Protein AF-A0A837AP97-F1 (afdb_monomer)

Structure (mmCIF, N/CA/C/O backbone):
data_AF-A0A837AP97-F1
#
_entry.id   AF-A0A837AP97-F1
#
loop_
_atom_site.group_PDB
_atom_site.id
_atom_site.type_symbol
_atom_site.label_atom_id
_atom_site.label_alt_id
_atom_site.label_comp_id
_atom_site.label_asym_id
_atom_site.label_entity_id
_atom_site.label_seq_id
_atom_site.pdbx_PDB_ins_code
_atom_site.Cartn_x
_atom_site.Cartn_y
_atom_site.Cartn_z
_atom_site.occupancy
_atom_site.B_iso_or_equiv
_atom_site.auth_seq_id
_atom_site.auth_comp_id
_atom_site.auth_asym_id
_atom_site.auth_atom_id
_atom_site.pdbx_PDB_model_num
ATOM 1 N N . GLY A 1 1 ? -4.180 -14.475 18.365 1.00 83.19 1 GLY A N 1
ATOM 2 C CA . GLY A 1 1 ? -3.777 -13.316 19.192 1.00 83.19 1 GLY A CA 1
ATOM 3 C C . GLY A 1 1 ? -3.312 -12.188 18.293 1.00 83.19 1 GLY A C 1
ATOM 4 O O . GLY A 1 1 ? -2.872 -12.486 17.191 1.00 83.19 1 GLY A O 1
ATOM 5 N N . LEU A 1 2 ? -3.410 -10.932 18.746 1.00 89.75 2 LEU A N 1
ATOM 6 C CA . LEU A 1 2 ? -3.049 -9.717 17.989 1.00 89.75 2 LEU A CA 1
ATOM 7 C C . LEU A 1 2 ? -1.703 -9.843 17.249 1.00 89.75 2 LEU A C 1
ATOM 9 O O . LEU A 1 2 ? -1.621 -9.534 16.068 1.00 89.75 2 LEU A O 1
ATOM 13 N N . VAL A 1 3 ? -0.688 -10.401 17.916 1.00 94.88 3 VAL A N 1
ATOM 14 C CA . VAL A 1 3 ? 0.647 -10.654 17.344 1.00 94.88 3 VAL A CA 1
ATOM 15 C C . VAL A 1 3 ? 0.587 -11.489 16.062 1.00 94.88 3 VAL A C 1
ATOM 17 O O . VAL A 1 3 ? 1.270 -11.174 15.098 1.00 94.88 3 VAL A O 1
ATOM 20 N N . GLY A 1 4 ? -0.259 -12.521 16.016 1.00 96.06 4 GLY A N 1
ATOM 21 C CA . GLY A 1 4 ? -0.414 -13.356 14.824 1.00 96.06 4 GLY A CA 1
ATOM 22 C C . GLY A 1 4 ? -0.995 -12.587 13.637 1.00 96.06 4 GLY A C 1
ATOM 23 O O . GLY A 1 4 ? -0.536 -12.768 12.517 1.00 96.06 4 GLY A O 1
ATOM 24 N N . TRP A 1 5 ? -1.950 -11.684 13.884 1.00 92.12 5 TRP A N 1
ATOM 25 C CA . TRP A 1 5 ? -2.519 -10.834 12.835 1.00 92.12 5 TRP A CA 1
ATOM 26 C C . TRP A 1 5 ? -1.524 -9.799 12.322 1.00 92.12 5 TRP A C 1
ATOM 28 O O . TRP A 1 5 ? -1.442 -9.587 11.116 1.00 92.12 5 TRP A O 1
ATOM 38 N N . VAL A 1 6 ? -0.736 -9.205 13.221 1.00 93.69 6 VAL A N 1
ATOM 39 C CA . VAL A 1 6 ? 0.340 -8.280 12.844 1.00 93.69 6 VAL A CA 1
ATOM 40 C C . VAL A 1 6 ? 1.388 -9.001 12.000 1.00 93.69 6 VAL A C 1
ATOM 42 O O . VAL A 1 6 ? 1.711 -8.531 10.917 1.00 93.69 6 VAL A O 1
ATOM 45 N N . LEU A 1 7 ? 1.860 -10.174 12.436 1.00 96.06 7 LEU A N 1
ATOM 46 C CA . LEU A 1 7 ? 2.833 -10.968 11.679 1.00 96.06 7 LEU A CA 1
ATOM 47 C C . LEU A 1 7 ? 2.309 -11.345 10.294 1.00 96.06 7 LEU A C 1
ATOM 49 O O . LEU A 1 7 ? 3.029 -11.194 9.312 1.00 96.06 7 LEU A O 1
ATOM 53 N N . PHE A 1 8 ? 1.059 -11.801 10.213 1.00 94.62 8 PHE A N 1
ATOM 54 C CA . PHE A 1 8 ? 0.424 -12.137 8.946 1.00 94.62 8 PHE A CA 1
ATOM 55 C C . PHE A 1 8 ? 0.389 -10.921 8.012 1.00 94.62 8 PHE A C 1
ATOM 57 O O . PHE A 1 8 ? 0.907 -10.988 6.900 1.00 94.62 8 PHE A O 1
ATOM 64 N N . ALA A 1 9 ? -0.155 -9.792 8.474 1.00 91.44 9 ALA A N 1
ATOM 65 C CA . ALA A 1 9 ? -0.262 -8.581 7.665 1.00 91.44 9 ALA A CA 1
ATOM 66 C C . ALA A 1 9 ? 1.112 -8.047 7.224 1.00 91.44 9 ALA A C 1
ATOM 68 O O . ALA A 1 9 ? 1.287 -7.704 6.057 1.00 91.44 9 ALA A O 1
ATOM 69 N N . SER A 1 10 ? 2.101 -8.024 8.123 1.00 93.69 10 SER A N 1
ATOM 70 C CA . SER A 1 10 ? 3.458 -7.570 7.806 1.00 93.69 10 SER A CA 1
ATOM 71 C C . SER A 1 10 ? 4.173 -8.492 6.819 1.00 93.69 10 SER A C 1
ATOM 73 O O . SER A 1 10 ? 4.840 -7.998 5.915 1.00 93.69 10 SER A O 1
ATOM 75 N N . PHE A 1 11 ? 4.021 -9.813 6.952 1.00 95.44 11 PHE A N 1
ATOM 76 C CA . PHE A 1 11 ? 4.639 -10.777 6.041 1.00 95.44 11 PHE A CA 1
ATOM 77 C C . PHE A 1 11 ? 4.100 -10.634 4.612 1.00 95.44 11 PHE A C 1
ATOM 79 O O . PHE A 1 11 ? 4.874 -10.528 3.657 1.00 95.44 11 PHE A O 1
ATOM 86 N N . TRP A 1 12 ? 2.774 -10.571 4.460 1.00 94.00 12 TRP A N 1
ATOM 87 C CA . TRP A 1 12 ? 2.153 -10.387 3.147 1.00 94.00 12 TRP A CA 1
ATOM 88 C C . TRP A 1 12 ? 2.427 -9.004 2.563 1.00 94.00 12 TRP A C 1
ATOM 90 O O . TRP A 1 12 ? 2.718 -8.910 1.374 1.00 94.00 12 TRP A O 1
ATOM 100 N N . GLY A 1 13 ? 2.405 -7.954 3.389 1.00 91.88 13 GLY A N 1
ATOM 101 C CA . GLY A 1 13 ? 2.751 -6.599 2.960 1.00 91.88 13 GLY A CA 1
ATOM 102 C C . GLY A 1 13 ? 4.175 -6.513 2.408 1.00 91.88 13 GLY A C 1
ATOM 103 O O . GLY A 1 13 ? 4.366 -6.016 1.304 1.00 91.88 13 GLY A O 1
ATOM 104 N N . ALA A 1 14 ? 5.158 -7.079 3.116 1.00 94.12 14 ALA A N 1
ATOM 105 C CA . ALA A 1 14 ? 6.551 -7.103 2.660 1.00 94.12 14 ALA A CA 1
ATOM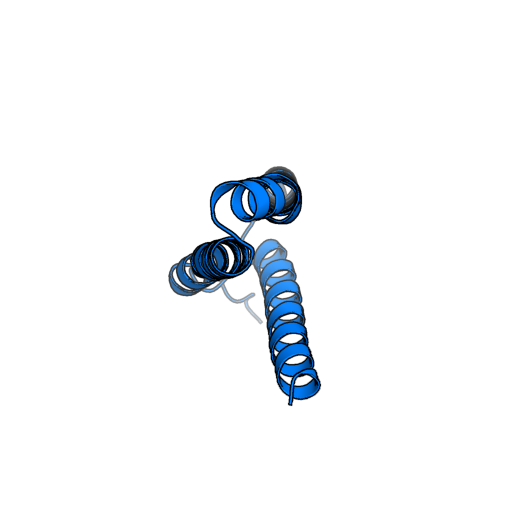 106 C C . ALA A 1 14 ? 6.745 -7.929 1.375 1.00 94.12 14 ALA A C 1
ATOM 108 O O . ALA A 1 14 ? 7.542 -7.565 0.509 1.00 94.12 14 ALA A O 1
ATOM 109 N N . THR A 1 15 ? 6.000 -9.030 1.232 1.00 94.50 15 THR A N 1
ATOM 110 C CA . THR A 1 15 ? 6.037 -9.857 0.017 1.00 94.50 15 THR A CA 1
ATOM 111 C C . THR A 1 15 ? 5.483 -9.088 -1.180 1.00 94.50 15 THR A C 1
ATOM 113 O O . THR A 1 15 ? 6.094 -9.084 -2.246 1.00 94.50 15 THR A O 1
ATOM 116 N N . GLN A 1 16 ? 4.342 -8.418 -1.005 1.00 91.75 16 GLN A N 1
ATOM 117 C CA . GLN A 1 16 ? 3.714 -7.637 -2.066 1.00 91.75 16 GLN A CA 1
ATOM 118 C C . GLN A 1 16 ? 4.603 -6.472 -2.511 1.00 91.75 16 GLN A C 1
ATOM 120 O O . GLN A 1 16 ? 4.774 -6.279 -3.710 1.00 91.75 16 GLN A O 1
ATOM 125 N N . ASP A 1 17 ? 5.199 -5.753 -1.560 1.00 90.56 17 ASP A N 1
ATOM 126 C CA . ASP A 1 17 ? 6.137 -4.655 -1.819 1.00 90.56 17 ASP A CA 1
ATOM 127 C C . ASP A 1 17 ? 7.322 -5.122 -2.684 1.00 90.56 17 ASP A C 1
ATOM 129 O O . ASP A 1 17 ? 7.558 -4.592 -3.768 1.00 90.56 17 ASP A O 1
ATOM 133 N N . SER A 1 18 ? 7.968 -6.225 -2.286 1.00 92.50 18 SER A N 1
ATOM 134 C CA . SER A 1 18 ? 9.114 -6.792 -3.015 1.00 92.50 18 SER A CA 1
ATOM 135 C C . SER A 1 18 ? 8.760 -7.234 -4.442 1.00 92.50 18 SER A C 1
ATOM 137 O O . SER A 1 18 ? 9.539 -7.027 -5.372 1.00 92.50 18 SER A O 1
ATOM 139 N N . VAL A 1 19 ? 7.588 -7.854 -4.635 1.00 91.88 19 VAL A N 1
ATOM 140 C CA . VAL A 1 19 ? 7.142 -8.329 -5.958 1.00 91.88 19 VAL A CA 1
ATOM 141 C C . VAL A 1 19 ? 6.769 -7.162 -6.870 1.00 91.88 19 VAL A C 1
ATOM 143 O O . VAL A 1 19 ? 7.113 -7.180 -8.051 1.00 91.88 19 VAL A O 1
ATOM 146 N N . VAL A 1 20 ? 6.088 -6.142 -6.345 1.00 90.12 20 VAL A N 1
ATOM 147 C CA . VAL A 1 20 ? 5.714 -4.950 -7.121 1.00 90.12 20 VAL A CA 1
ATOM 148 C C . VAL A 1 20 ? 6.957 -4.172 -7.557 1.00 90.12 20 VAL A C 1
ATOM 150 O O . VAL A 1 20 ? 7.019 -3.720 -8.704 1.00 90.12 20 VAL A O 1
ATOM 153 N N . ASP A 1 21 ? 7.958 -4.066 -6.684 1.00 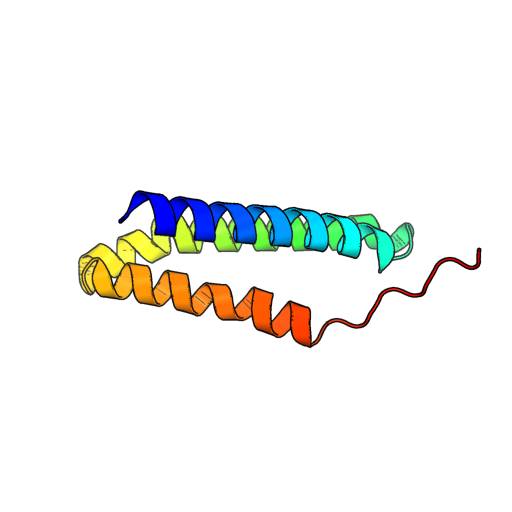89.31 21 ASP A N 1
ATOM 154 C CA . ASP A 1 21 ? 9.231 -3.422 -7.007 1.00 89.31 21 ASP A CA 1
ATOM 155 C C . ASP A 1 21 ? 9.987 -4.162 -8.124 1.00 89.31 21 ASP A C 1
ATOM 157 O O . ASP A 1 21 ? 10.490 -3.516 -9.048 1.00 89.31 21 ASP A O 1
ATOM 161 N N . ALA A 1 22 ? 10.011 -5.500 -8.100 1.00 89.81 22 ALA A N 1
ATOM 162 C CA . ALA A 1 22 ? 10.603 -6.306 -9.172 1.00 89.81 22 ALA A CA 1
ATOM 163 C C . ALA A 1 22 ? 9.826 -6.164 -10.493 1.00 89.81 22 ALA A C 1
ATOM 165 O O . ALA A 1 22 ? 10.404 -5.833 -11.530 1.00 89.81 22 ALA A O 1
ATOM 166 N N . TYR A 1 23 ? 8.498 -6.311 -10.442 1.00 88.56 23 TYR A N 1
ATOM 167 C CA . TYR A 1 23 ? 7.617 -6.220 -11.609 1.00 88.56 23 TYR A CA 1
ATOM 168 C C . TYR A 1 23 ? 7.764 -4.892 -12.361 1.00 88.56 23 TYR A C 1
ATOM 170 O O . TYR A 1 23 ? 7.775 -4.851 -13.592 1.00 88.56 23 TYR A O 1
ATOM 178 N N . ARG A 1 24 ? 7.918 -3.788 -11.623 1.00 85.94 24 ARG A N 1
ATOM 179 C CA . ARG A 1 24 ? 8.140 -2.454 -12.191 1.00 85.94 24 ARG A CA 1
ATOM 180 C C . ARG A 1 24 ? 9.393 -2.400 -13.075 1.00 85.94 24 ARG A C 1
ATOM 182 O O . ARG A 1 24 ? 9.391 -1.712 -14.096 1.00 85.94 24 ARG A O 1
ATOM 189 N N . ILE A 1 25 ? 10.461 -3.077 -12.667 1.00 84.38 25 ILE A N 1
ATOM 190 C CA . ILE A 1 25 ? 11.722 -3.102 -13.415 1.00 84.38 25 ILE A CA 1
ATOM 191 C C . ILE A 1 25 ? 11.561 -3.958 -14.676 1.00 84.38 25 ILE A C 1
ATOM 193 O O . ILE A 1 25 ? 12.050 -3.573 -15.732 1.00 84.38 25 ILE A O 1
ATOM 197 N N . GLU A 1 26 ? 10.825 -5.065 -14.588 1.00 86.62 26 GLU A N 1
ATOM 198 C CA . GLU A 1 26 ? 10.709 -6.048 -15.671 1.00 86.62 26 GLU A CA 1
ATOM 199 C C . GLU A 1 26 ? 9.741 -5.639 -16.798 1.00 86.62 26 GLU A C 1
ATOM 201 O O . GLU A 1 26 ? 9.956 -6.014 -17.947 1.00 86.62 26 GLU A O 1
ATOM 206 N N . ILE A 1 27 ? 8.688 -4.860 -16.518 1.00 83.50 27 ILE A N 1
ATOM 207 C CA . ILE A 1 27 ? 7.635 -4.579 -17.517 1.00 83.50 27 ILE A CA 1
ATOM 208 C C . ILE A 1 27 ? 7.950 -3.448 -18.511 1.00 83.50 27 ILE A C 1
ATOM 210 O O . ILE A 1 27 ? 7.321 -3.363 -19.568 1.00 83.50 27 ILE A O 1
ATOM 214 N N . ALA A 1 28 ? 8.858 -2.528 -18.182 1.00 78.12 28 ALA A N 1
ATOM 215 C CA . ALA A 1 28 ? 9.034 -1.298 -18.952 1.00 78.12 28 ALA A CA 1
ATOM 216 C C . ALA A 1 28 ? 10.449 -1.163 -19.532 1.00 78.12 28 ALA A C 1
ATOM 218 O O . ALA A 1 28 ? 11.423 -1.304 -18.790 1.00 78.12 28 ALA A O 1
ATOM 219 N N . PRO A 1 29 ? 10.585 -0.793 -20.823 1.00 78.94 29 PRO A N 1
ATOM 220 C CA . PRO A 1 29 ? 11.885 -0.474 -21.400 1.00 78.94 29 PRO A CA 1
ATOM 221 C C . PRO A 1 29 ? 12.505 0.733 -20.687 1.00 78.94 29 PRO A C 1
ATOM 223 O O . PRO A 1 29 ? 11.784 1.602 -20.188 1.00 78.94 29 PRO A O 1
ATOM 226 N N . ASP A 1 30 ? 13.835 0.838 -20.705 1.00 79.19 30 ASP A N 1
ATOM 227 C CA . ASP A 1 30 ? 14.598 1.875 -19.987 1.00 79.19 30 ASP A CA 1
ATOM 228 C C . ASP A 1 30 ? 14.078 3.303 -20.219 1.00 79.19 30 ASP A C 1
ATOM 230 O O . ASP A 1 30 ? 14.030 4.120 -19.300 1.00 79.19 30 ASP A O 1
ATOM 234 N N . ALA A 1 31 ? 13.601 3.599 -21.432 1.00 83.75 31 ALA A N 1
ATOM 235 C CA . ALA A 1 31 ? 13.038 4.902 -21.786 1.00 83.75 31 ALA A CA 1
ATO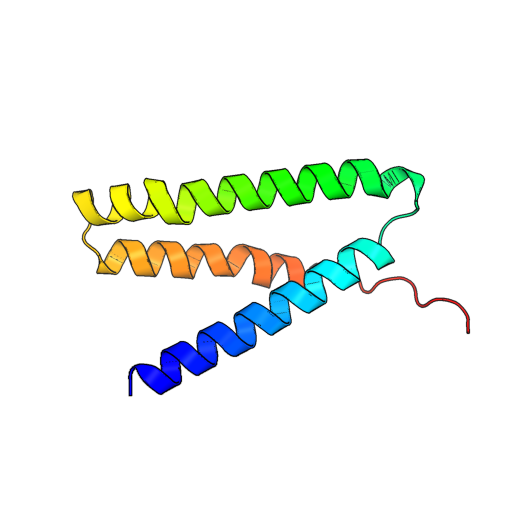M 236 C C . ALA A 1 31 ? 11.769 5.273 -20.987 1.00 83.75 31 ALA A C 1
ATOM 238 O O . ALA A 1 31 ? 11.487 6.456 -20.791 1.00 83.75 31 ALA A O 1
ATOM 239 N N . ALA A 1 32 ? 11.003 4.285 -20.519 1.00 86.00 32 ALA A N 1
ATOM 240 C CA . ALA A 1 32 ? 9.771 4.474 -19.752 1.00 86.00 32 ALA A CA 1
ATOM 241 C C . ALA A 1 32 ? 9.979 4.366 -18.228 1.00 86.00 32 ALA A C 1
ATOM 243 O O . ALA A 1 32 ? 9.095 4.764 -17.465 1.00 86.00 32 ALA A O 1
ATOM 244 N N . GLN A 1 33 ? 11.149 3.905 -17.766 1.00 85.31 33 GLN A N 1
ATOM 245 C CA . GLN A 1 33 ? 11.451 3.714 -16.339 1.00 85.31 33 GLN A CA 1
ATOM 246 C C . GLN A 1 33 ? 11.318 5.006 -15.519 1.00 85.31 33 GLN A C 1
ATOM 248 O O . GLN A 1 33 ? 10.829 4.974 -14.388 1.00 85.31 33 GLN A O 1
ATOM 253 N N . ALA A 1 34 ? 11.683 6.158 -16.094 1.00 87.44 34 ALA A N 1
ATOM 254 C CA . ALA A 1 34 ? 11.548 7.458 -15.433 1.00 87.44 34 ALA A CA 1
ATOM 255 C C . ALA A 1 34 ? 10.078 7.843 -15.191 1.00 87.44 34 ALA A C 1
ATOM 257 O O . ALA A 1 34 ? 9.719 8.282 -14.096 1.00 87.44 34 ALA A O 1
ATOM 258 N N . ALA A 1 35 ? 9.216 7.642 -16.192 1.00 89.12 35 ALA A N 1
ATOM 259 C CA . ALA A 1 35 ? 7.784 7.893 -16.058 1.00 89.12 35 ALA A CA 1
ATOM 260 C C . ALA A 1 35 ? 7.159 6.935 -15.033 1.00 89.12 35 ALA A C 1
ATOM 262 O O . ALA A 1 35 ? 6.420 7.368 -14.150 1.00 89.12 35 ALA A O 1
ATOM 263 N N . LEU A 1 36 ? 7.536 5.655 -15.085 1.00 88.06 36 LEU A N 1
ATOM 264 C CA . LEU A 1 36 ? 7.043 4.631 -14.167 1.00 88.06 36 LEU A CA 1
ATOM 265 C C . LEU A 1 36 ? 7.451 4.916 -12.708 1.00 88.06 36 LEU A C 1
ATOM 267 O O . LEU A 1 36 ? 6.627 4.804 -11.802 1.00 88.06 36 LEU A O 1
ATOM 271 N N . ALA A 1 37 ? 8.689 5.369 -12.479 1.00 89.25 37 ALA A N 1
ATOM 272 C CA . ALA A 1 37 ? 9.176 5.807 -11.167 1.00 89.25 37 ALA A CA 1
ATOM 273 C C . ALA A 1 37 ? 8.367 6.983 -10.597 1.00 89.25 37 ALA A C 1
ATOM 275 O O . ALA A 1 37 ? 8.034 7.013 -9.405 1.00 89.25 37 ALA A O 1
ATOM 276 N N . ALA A 1 38 ? 8.047 7.959 -11.452 1.00 92.81 38 ALA A N 1
ATOM 277 C CA . ALA A 1 38 ? 7.266 9.127 -11.068 1.00 92.81 38 ALA A CA 1
ATOM 278 C C . ALA A 1 38 ? 5.834 8.730 -10.684 1.00 92.81 38 ALA A C 1
ATOM 280 O O . ALA A 1 38 ? 5.339 9.160 -9.639 1.00 92.81 38 ALA A O 1
ATOM 281 N N . THR A 1 39 ? 5.196 7.862 -11.474 1.00 92.00 39 THR A N 1
ATOM 282 C CA . THR A 1 39 ? 3.854 7.343 -11.177 1.00 92.00 39 THR A CA 1
ATOM 283 C C . THR A 1 39 ? 3.838 6.514 -9.892 1.00 92.00 39 THR A C 1
ATOM 285 O O . THR A 1 39 ? 2.938 6.693 -9.073 1.00 92.00 39 THR A O 1
ATOM 288 N N . TYR A 1 40 ? 4.853 5.677 -9.660 1.00 90.62 40 TYR A N 1
ATOM 289 C CA . TYR A 1 40 ? 4.993 4.912 -8.417 1.00 90.62 40 TYR A CA 1
ATOM 290 C C . TYR A 1 40 ? 5.098 5.830 -7.188 1.00 90.62 40 TYR A C 1
ATOM 292 O O . TYR A 1 40 ? 4.345 5.689 -6.224 1.00 90.62 40 TYR A O 1
ATOM 300 N N . THR A 1 41 ? 5.953 6.855 -7.261 1.00 94.12 41 THR A N 1
ATOM 301 C CA . THR A 1 41 ? 6.115 7.851 -6.186 1.00 94.12 41 THR A CA 1
ATOM 302 C C . THR A 1 41 ? 4.828 8.641 -5.936 1.00 94.12 41 THR A C 1
ATOM 304 O O . THR A 1 41 ? 4.492 8.945 -4.788 1.00 94.12 41 THR A O 1
ATOM 307 N N . LEU A 1 42 ? 4.089 8.984 -6.996 1.00 95.31 42 LEU A N 1
ATOM 308 C CA . LEU A 1 42 ? 2.786 9.634 -6.879 1.00 95.31 42 LEU A CA 1
ATOM 309 C C . LEU A 1 42 ? 1.785 8.731 -6.147 1.00 95.31 42 LEU A C 1
ATOM 311 O O . LEU A 1 42 ? 1.126 9.193 -5.214 1.00 95.31 42 LEU A O 1
ATOM 315 N N . GLY A 1 43 ? 1.710 7.453 -6.526 1.00 92.88 43 GLY A N 1
ATOM 316 C CA . GLY A 1 43 ? 0.860 6.460 -5.869 1.00 92.88 43 GLY A CA 1
ATOM 317 C C . GLY A 1 43 ? 1.176 6.328 -4.380 1.00 92.88 43 GLY A C 1
ATOM 318 O O . GLY A 1 43 ? 0.271 6.424 -3.551 1.00 92.88 43 GLY A O 1
ATOM 319 N N . TYR A 1 44 ? 2.461 6.227 -4.028 1.00 92.88 44 TYR A N 1
ATOM 320 C CA . TYR A 1 44 ? 2.911 6.197 -2.634 1.00 92.88 4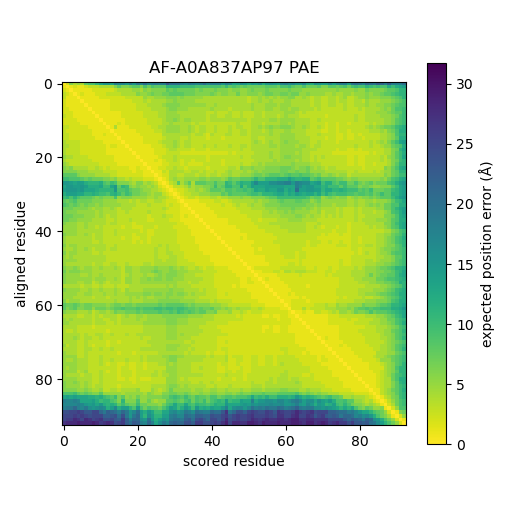4 TYR A CA 1
ATOM 321 C C . TYR A 1 44 ? 2.439 7.425 -1.839 1.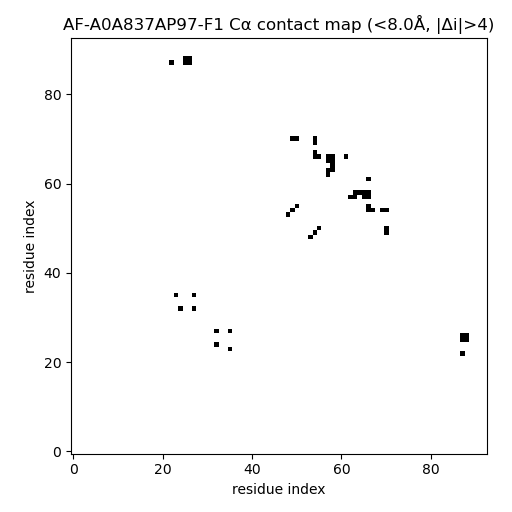00 92.88 44 TYR A C 1
ATOM 323 O O . TYR A 1 44 ? 1.917 7.293 -0.732 1.00 92.88 44 TYR A O 1
ATOM 331 N N . ARG A 1 45 ? 2.542 8.631 -2.415 1.00 96.06 45 ARG A N 1
ATOM 332 C CA . ARG A 1 45 ? 2.067 9.867 -1.764 1.00 96.06 45 ARG A CA 1
ATOM 333 C C . ARG A 1 45 ? 0.557 9.874 -1.548 1.00 96.06 45 ARG A C 1
ATOM 335 O O . ARG A 1 45 ? 0.104 10.300 -0.488 1.00 96.06 45 ARG A O 1
ATOM 342 N N . ILE A 1 46 ? -0.213 9.399 -2.526 1.00 95.69 46 ILE A N 1
ATOM 343 C CA . ILE A 1 46 ? -1.666 9.244 -2.380 1.00 95.69 46 ILE A CA 1
ATOM 344 C C . ILE A 1 46 ? -1.964 8.269 -1.234 1.00 95.69 46 ILE A C 1
ATOM 346 O O . ILE A 1 46 ? -2.769 8.588 -0.360 1.00 95.69 46 ILE A O 1
ATOM 350 N N . GLY A 1 47 ? -1.259 7.134 -1.185 1.00 93.62 47 GLY A N 1
ATOM 351 C CA . GLY A 1 47 ? -1.368 6.153 -0.105 1.00 93.62 47 GLY A CA 1
ATOM 352 C C . GLY A 1 47 ? -1.088 6.752 1.276 1.00 93.62 47 GLY A C 1
ATOM 353 O O . GLY A 1 47 ? -1.892 6.575 2.188 1.00 93.62 47 GLY A O 1
ATOM 354 N N . LEU A 1 48 ? -0.011 7.532 1.421 1.00 94.69 48 LEU A N 1
ATOM 355 C CA . LEU A 1 48 ? 0.319 8.224 2.674 1.00 94.69 48 LEU A CA 1
ATOM 356 C C . LEU A 1 48 ? -0.779 9.197 3.122 1.00 94.69 48 LEU A C 1
ATOM 358 O O . LEU A 1 48 ? -1.110 9.251 4.307 1.00 94.69 48 LEU A O 1
ATOM 362 N N . ILE A 1 49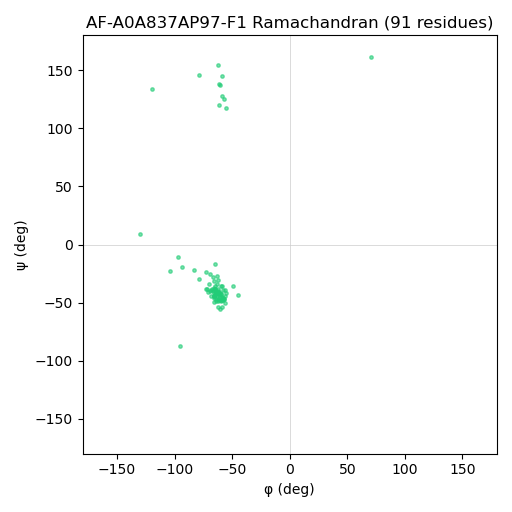 ? -1.359 9.963 2.194 1.00 96.44 49 ILE A N 1
ATOM 363 C CA . ILE A 1 49 ? -2.441 10.905 2.515 1.00 96.44 49 ILE A CA 1
ATOM 364 C C . ILE A 1 49 ? -3.690 10.146 2.973 1.00 96.44 49 ILE A C 1
ATOM 366 O O . ILE A 1 49 ? -4.298 10.525 3.974 1.00 96.44 49 ILE A O 1
ATOM 370 N N . LEU A 1 50 ? -4.060 9.069 2.277 1.00 94.88 50 LEU A N 1
ATOM 371 C CA . LEU A 1 50 ? -5.238 8.269 2.614 1.00 94.88 50 LEU A CA 1
ATOM 372 C C . LEU A 1 50 ? -5.064 7.512 3.938 1.00 94.88 50 LEU A C 1
ATOM 374 O O . LEU A 1 50 ? -5.970 7.541 4.767 1.00 94.88 50 LEU A O 1
ATOM 378 N N . GLY A 1 51 ? -3.905 6.890 4.168 1.00 91.44 51 GLY A N 1
ATOM 379 C CA . GLY A 1 51 ? -3.599 6.162 5.406 1.00 91.44 51 GLY A CA 1
ATOM 380 C C . GLY A 1 51 ? -3.350 7.067 6.617 1.00 91.44 51 GLY A C 1
ATOM 381 O O . GLY A 1 51 ? -3.535 6.636 7.750 1.00 91.44 51 GLY A O 1
ATOM 382 N N . GLY A 1 52 ? -2.954 8.322 6.391 1.00 93.25 52 GLY A N 1
ATOM 383 C CA . GLY A 1 52 ? -2.785 9.332 7.433 1.00 93.25 52 GLY A CA 1
ATOM 384 C C . GLY A 1 52 ? -4.027 10.206 7.594 1.00 93.25 52 GLY A C 1
ATOM 385 O O . GLY A 1 52 ? -4.902 9.932 8.412 1.00 93.25 52 GLY A O 1
ATOM 386 N N . ALA A 1 53 ? -4.101 11.284 6.812 1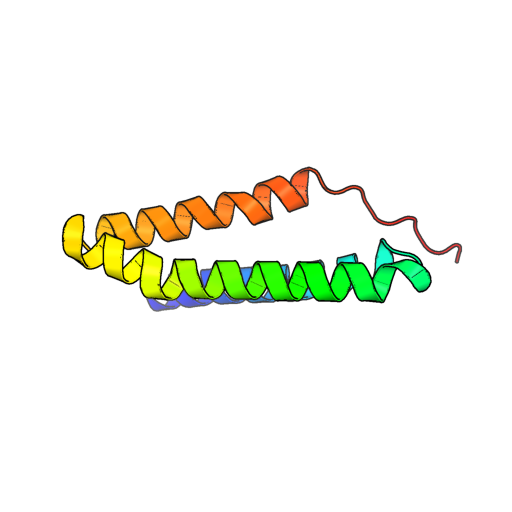.00 95.19 53 ALA A N 1
ATOM 387 C CA . ALA A 1 53 ? -5.163 12.284 6.920 1.00 95.19 53 ALA A CA 1
ATOM 388 C C . ALA A 1 53 ? -6.558 11.703 6.633 1.00 95.19 53 ALA A C 1
ATOM 390 O O . ALA A 1 53 ? -7.503 12.013 7.355 1.00 95.19 53 ALA A O 1
ATOM 391 N N . GLY A 1 54 ? -6.687 10.841 5.619 1.00 94.56 54 GLY A N 1
ATOM 392 C CA . GLY A 1 54 ? -7.959 10.202 5.267 1.00 94.56 54 GLY A CA 1
ATOM 393 C C . GLY A 1 54 ? -8.487 9.286 6.374 1.00 94.56 54 GLY A C 1
ATOM 394 O O . GLY A 1 54 ? -9.648 9.396 6.768 1.00 94.56 54 GLY A O 1
ATOM 395 N N . ALA A 1 55 ? -7.624 8.431 6.925 1.00 95.12 55 ALA A N 1
ATOM 396 C CA . ALA A 1 55 ? -7.970 7.538 8.026 1.00 95.12 55 ALA A CA 1
ATOM 397 C C . ALA A 1 55 ? -8.335 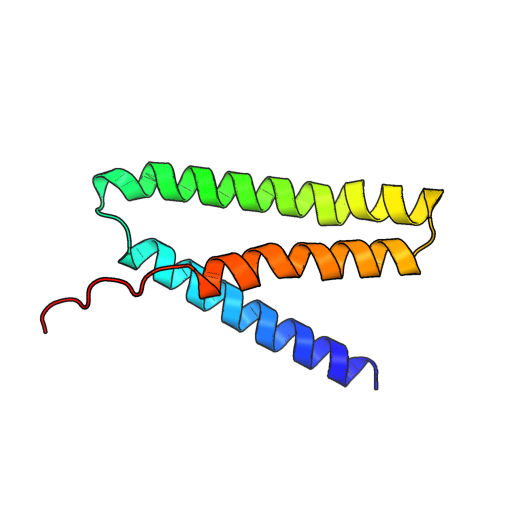8.311 9.300 1.00 95.12 55 ALA A C 1
ATOM 399 O O . ALA A 1 55 ? -9.327 7.979 9.946 1.00 95.12 55 ALA A O 1
ATOM 400 N N . LEU A 1 56 ? -7.588 9.370 9.638 1.00 96.19 56 LEU A N 1
ATOM 401 C CA . LEU A 1 56 ? -7.888 10.219 10.796 1.00 96.19 56 LEU A CA 1
ATOM 402 C C . LEU A 1 56 ? -9.208 10.976 10.631 1.00 96.19 56 LEU A C 1
ATOM 404 O O . LEU A 1 56 ? -9.994 11.040 11.574 1.00 96.19 56 LEU A O 1
ATOM 408 N N . TYR A 1 57 ? -9.479 11.500 9.434 1.00 96.44 57 TYR A N 1
ATOM 409 C CA . TYR A 1 57 ? -10.758 12.133 9.121 1.00 96.44 57 TYR A CA 1
ATOM 410 C C . TYR A 1 57 ? -11.911 11.140 9.307 1.00 96.44 57 TYR A C 1
ATOM 412 O O . TYR A 1 57 ? -12.881 11.425 10.005 1.00 96.44 57 TYR A O 1
ATOM 420 N N . MET A 1 58 ? -11.782 9.931 8.758 1.00 96.19 58 MET A N 1
ATOM 421 C CA . MET A 1 58 ? -12.793 8.890 8.927 1.00 96.19 58 MET A CA 1
ATOM 422 C C . MET A 1 58 ? -12.963 8.491 10.399 1.00 96.19 58 MET A C 1
ATOM 424 O O . MET A 1 58 ? -14.091 8.388 10.866 1.00 96.19 58 MET A O 1
ATOM 428 N N . ALA A 1 59 ? -11.870 8.352 11.152 1.00 96.94 59 ALA A N 1
ATOM 429 C CA . ALA A 1 59 ? -11.919 8.026 12.575 1.00 96.94 59 ALA A CA 1
ATOM 430 C C . ALA A 1 59 ? -12.617 9.114 13.407 1.00 96.94 59 ALA A C 1
ATOM 432 O O . ALA A 1 59 ? -13.303 8.793 14.374 1.00 96.94 59 ALA A O 1
ATOM 433 N N . GLN A 1 60 ? -12.467 10.386 13.025 1.00 96.69 60 GLN A N 1
ATOM 434 C CA . GLN A 1 60 ? -13.088 11.516 13.714 1.00 96.69 60 GLN A CA 1
ATOM 435 C C . GLN A 1 60 ? -14.607 11.593 13.498 1.00 96.69 60 GLN A C 1
ATOM 437 O O . GLN A 1 60 ? -15.324 11.962 14.426 1.00 96.69 60 GLN A O 1
ATOM 442 N N . TYR A 1 61 ? -15.097 11.286 12.293 1.00 95.75 61 TYR A N 1
ATOM 443 C CA . TYR A 1 61 ? -16.514 11.462 11.935 1.00 95.75 61 TYR A CA 1
ATOM 444 C C . TYR A 1 61 ? -17.332 10.161 11.907 1.00 95.75 61 TYR A C 1
ATOM 446 O O . TYR A 1 61 ? -18.556 10.221 12.001 1.00 95.75 61 TYR A O 1
ATOM 454 N N . LEU A 1 62 ? -16.682 9.005 11.745 1.00 92.69 62 LEU A N 1
ATOM 455 C CA . LEU A 1 62 ? -17.314 7.693 11.550 1.00 92.69 62 LEU A CA 1
ATOM 456 C C . LEU A 1 62 ? -16.756 6.608 12.491 1.00 92.69 62 LEU A C 1
ATOM 458 O O . LEU A 1 62 ? -17.097 5.450 12.312 1.00 92.69 62 LEU A O 1
ATOM 462 N N . ASP A 1 63 ? -15.924 6.945 13.479 1.00 94.88 63 ASP A N 1
ATOM 463 C CA . ASP A 1 63 ? -15.222 6.017 14.383 1.00 94.88 63 ASP A CA 1
ATOM 464 C C . ASP A 1 63 ? -14.081 5.188 13.758 1.00 94.88 63 ASP A C 1
ATOM 466 O O . ASP A 1 63 ? -13.960 4.973 12.548 1.00 94.88 63 ASP A O 1
ATOM 470 N N . TRP A 1 64 ? -13.220 4.661 14.636 1.00 95.94 64 TRP A N 1
ATOM 471 C CA . TRP A 1 64 ? -12.039 3.870 14.273 1.00 95.94 64 TRP A CA 1
ATOM 472 C C . TRP A 1 64 ? -12.361 2.604 13.483 1.00 95.94 64 TRP A C 1
ATOM 474 O O . TRP A 1 64 ? -11.603 2.240 12.587 1.00 95.94 64 TRP A O 1
ATOM 484 N N . THR A 1 65 ? -13.475 1.932 13.781 1.00 96.19 65 THR A N 1
ATOM 485 C CA . THR A 1 65 ? -13.879 0.716 13.061 1.00 96.19 65 THR A CA 1
ATOM 486 C C . THR A 1 65 ? -14.031 0.998 11.571 1.00 96.19 65 THR A C 1
ATOM 488 O O . THR A 1 65 ? -13.473 0.272 10.750 1.00 96.19 65 THR A O 1
ATOM 491 N N . TRP A 1 66 ? -14.725 2.081 11.217 1.00 95.62 66 TRP A N 1
ATOM 492 C CA . TRP A 1 66 ? -14.922 2.455 9.823 1.00 95.62 66 TRP A CA 1
ATOM 493 C C . TRP A 1 66 ? -13.631 2.948 9.175 1.00 95.62 66 TRP A C 1
ATOM 495 O O . TRP A 1 66 ? -13.388 2.597 8.024 1.00 95.62 66 TRP A O 1
ATOM 505 N N . ALA A 1 67 ? -12.751 3.632 9.915 1.00 96.00 67 ALA A N 1
ATOM 506 C CA . ALA A 1 67 ? -11.417 3.981 9.420 1.00 96.00 67 ALA A CA 1
ATOM 507 C C . ALA A 1 67 ? -10.600 2.739 9.014 1.00 96.00 67 ALA A C 1
ATOM 509 O O . ALA A 1 67 ? -10.035 2.699 7.918 1.00 96.00 67 ALA A O 1
ATOM 510 N N . TYR A 1 68 ? -10.580 1.692 9.848 1.00 93.56 68 TYR A N 1
ATOM 511 C CA . TYR A 1 68 ? -9.896 0.435 9.521 1.00 93.56 68 TYR A CA 1
ATOM 512 C C . TYR A 1 68 ? -10.568 -0.327 8.377 1.00 93.56 68 TYR A C 1
ATOM 514 O O . TYR A 1 68 ? -9.865 -0.869 7.525 1.00 93.56 68 TYR A O 1
ATOM 522 N N . VAL A 1 69 ? -11.903 -0.336 8.307 1.00 95.31 69 VAL A N 1
ATOM 523 C CA . VAL A 1 69 ? -12.637 -0.919 7.168 1.00 95.31 69 VAL A CA 1
ATOM 524 C C . VAL A 1 69 ? -12.311 -0.173 5.873 1.00 95.31 69 VAL A C 1
ATOM 526 O O . VAL A 1 69 ? -12.075 -0.811 4.850 1.00 95.31 69 VAL A O 1
ATOM 529 N N . GLY A 1 70 ? -12.227 1.158 5.911 1.00 95.25 70 GLY A N 1
ATOM 530 C CA . GLY A 1 70 ? -11.820 1.981 4.774 1.00 95.25 70 GLY A CA 1
ATOM 531 C C . GLY A 1 70 ? -10.398 1.663 4.308 1.00 95.25 70 GLY A C 1
ATOM 532 O O . GLY A 1 70 ? -10.181 1.421 3.122 1.00 95.25 70 GLY A O 1
ATOM 533 N N . MET A 1 71 ? -9.437 1.576 5.232 1.00 93.56 71 MET A N 1
ATOM 534 C CA . MET A 1 71 ? -8.060 1.174 4.907 1.00 93.56 71 MET A CA 1
ATOM 535 C C . MET A 1 71 ? -7.989 -0.252 4.341 1.00 93.56 71 MET A C 1
ATOM 537 O O . MET A 1 71 ? -7.272 -0.494 3.371 1.00 93.56 71 MET A O 1
ATOM 541 N N . ALA A 1 72 ? -8.773 -1.186 4.885 1.00 93.44 72 ALA A N 1
ATOM 542 C CA . ALA A 1 72 ? -8.873 -2.542 4.354 1.00 93.44 72 ALA A CA 1
ATOM 543 C C . ALA A 1 72 ? -9.485 -2.568 2.942 1.00 93.44 72 ALA A C 1
ATOM 545 O O . ALA A 1 72 ? -9.015 -3.312 2.084 1.00 93.44 72 ALA A O 1
ATOM 546 N N . ALA A 1 73 ? -10.488 -1.731 2.664 1.00 94.56 73 ALA A N 1
ATOM 547 C CA . ALA A 1 73 ? -11.080 -1.613 1.334 1.00 94.56 73 ALA A CA 1
ATOM 548 C C . ALA A 1 73 ? -10.082 -1.048 0.308 1.00 94.56 73 ALA A C 1
ATOM 550 O O . ALA A 1 73 ? -10.039 -1.521 -0.826 1.00 94.56 73 ALA A O 1
ATOM 551 N N . LEU A 1 74 ? -9.233 -0.093 0.703 1.00 93.81 74 LEU A N 1
ATOM 552 C CA . LEU A 1 74 ? -8.180 0.443 -0.168 1.00 93.81 74 LEU A CA 1
ATOM 553 C C . LEU A 1 74 ? -7.159 -0.627 -0.588 1.00 93.81 74 LEU A C 1
ATOM 555 O O . LEU A 1 74 ? -6.666 -0.572 -1.713 1.00 93.81 74 LEU A O 1
ATOM 559 N N . MET A 1 75 ? -6.902 -1.643 0.246 1.00 91.31 75 MET A N 1
ATOM 560 C CA . MET A 1 75 ? -6.035 -2.778 -0.111 1.00 91.31 75 MET A CA 1
ATOM 561 C C . MET A 1 75 ? -6.593 -3.642 -1.251 1.00 91.31 75 MET A C 1
ATOM 563 O O . MET A 1 75 ? -5.835 -4.369 -1.891 1.00 91.31 75 MET A O 1
ATOM 567 N N . LEU A 1 76 ? -7.887 -3.542 -1.576 1.00 93.44 76 LEU A N 1
ATOM 568 C CA . LEU A 1 76 ? -8.443 -4.226 -2.746 1.00 93.44 76 LEU A CA 1
ATOM 569 C C . LEU A 1 76 ? -7.881 -3.666 -4.058 1.00 93.44 76 LEU A C 1
ATOM 571 O O . LEU A 1 76 ? -7.768 -4.410 -5.028 1.00 93.44 76 LEU A O 1
ATOM 575 N N . VAL A 1 77 ? -7.479 -2.392 -4.096 1.00 93.12 77 VAL A N 1
ATOM 576 C CA . VAL A 1 77 ? -6.920 -1.755 -5.299 1.00 93.12 77 VAL A CA 1
ATOM 577 C C . VAL A 1 77 ? -5.637 -2.447 -5.778 1.00 93.12 77 VAL A C 1
ATOM 579 O O . VAL A 1 77 ? -5.617 -2.889 -6.932 1.00 93.12 77 VAL A O 1
ATOM 582 N N . PRO A 1 78 ? -4.576 -2.604 -4.957 1.00 90.38 78 PRO A N 1
ATOM 583 C CA . PRO A 1 78 ? -3.377 -3.315 -5.392 1.00 90.38 78 PRO A CA 1
ATOM 584 C C . PRO A 1 78 ? -3.641 -4.804 -5.650 1.00 90.38 78 PRO A C 1
ATOM 586 O O . PRO A 1 78 ? -3.034 -5.361 -6.561 1.00 90.38 78 PRO A O 1
ATOM 589 N N . ILE A 1 79 ? -4.576 -5.446 -4.936 1.00 91.62 79 ILE A N 1
ATOM 590 C CA . ILE A 1 79 ? -4.960 -6.846 -5.202 1.00 91.62 79 ILE A CA 1
ATOM 591 C C . ILE A 1 79 ? -5.555 -6.985 -6.607 1.00 91.62 79 ILE A C 1
ATOM 593 O O . ILE A 1 79 ? -5.066 -7.777 -7.408 1.00 91.62 79 ILE A O 1
ATOM 597 N N . VAL A 1 80 ? -6.578 -6.190 -6.930 1.00 94.56 80 VAL A N 1
ATOM 598 C CA . VAL A 1 80 ? -7.228 -6.218 -8.248 1.00 94.56 80 VAL A CA 1
ATOM 599 C C . VAL A 1 80 ? -6.235 -5.843 -9.344 1.00 94.56 80 VAL A C 1
ATOM 601 O O . VAL A 1 80 ? -6.179 -6.520 -10.364 1.00 94.56 80 VAL A O 1
ATOM 604 N N . THR A 1 81 ? -5.407 -4.821 -9.120 1.00 90.88 81 THR A N 1
ATOM 605 C CA . THR A 1 81 ? -4.360 -4.432 -10.077 1.00 90.88 81 THR A CA 1
ATOM 606 C C . THR A 1 81 ? -3.400 -5.589 -10.343 1.00 90.88 81 THR A C 1
ATOM 608 O O . THR A 1 81 ? -3.142 -5.900 -11.499 1.00 90.88 81 THR A O 1
ATOM 611 N N . THR A 1 82 ? -2.941 -6.286 -9.299 1.00 90.31 82 THR A N 1
ATOM 612 C CA . THR A 1 82 ? -2.040 -7.445 -9.431 1.00 90.31 82 THR A CA 1
ATOM 613 C C . THR A 1 82 ? -2.682 -8.566 -10.246 1.00 90.31 82 THR A C 1
ATOM 615 O O . THR A 1 82 ? -2.027 -9.144 -11.104 1.00 90.31 82 THR A O 1
ATOM 618 N N . LEU A 1 83 ? -3.970 -8.847 -10.025 1.00 90.44 83 LEU A N 1
ATOM 619 C CA . LEU A 1 83 ? -4.700 -9.887 -10.760 1.00 90.44 83 LEU A CA 1
ATOM 620 C C . LEU A 1 83 ? -4.936 -9.539 -12.240 1.00 90.44 83 LEU A C 1
ATOM 622 O O . LEU A 1 83 ? -5.125 -10.441 -13.052 1.00 90.44 83 LEU A O 1
ATOM 626 N N . LEU A 1 84 ? -4.969 -8.250 -12.584 1.00 91.56 84 LEU A N 1
ATOM 627 C CA . LEU A 1 84 ? -5.173 -7.764 -13.953 1.00 91.56 84 LEU A CA 1
ATOM 628 C C . LEU A 1 84 ? -3.860 -7.501 -14.701 1.00 91.56 84 LEU A C 1
ATOM 630 O O . LEU A 1 84 ? -3.863 -7.407 -15.930 1.00 91.56 84 LEU A O 1
ATOM 634 N N . CYS A 1 85 ? -2.755 -7.346 -13.974 1.00 86.88 85 CYS A N 1
ATOM 635 C CA . CYS A 1 85 ? -1.430 -7.159 -14.542 1.00 86.88 85 CYS A CA 1
ATOM 636 C C . CYS A 1 85 ? -1.023 -8.374 -15.384 1.00 86.88 85 CYS A C 1
ATOM 638 O O . CYS A 1 85 ? -1.257 -9.525 -15.018 1.00 86.88 85 CYS A O 1
ATOM 640 N N . ARG A 1 86 ? -0.415 -8.103 -16.541 1.00 81.94 86 ARG A N 1
ATOM 641 C CA . ARG A 1 86 ? 0.131 -9.139 -17.421 1.00 81.94 86 ARG A CA 1
ATOM 642 C C . ARG A 1 86 ? 1.468 -9.606 -16.875 1.00 81.94 86 ARG A C 1
ATOM 644 O O . ARG A 1 86 ? 2.213 -8.800 -16.338 1.00 81.94 86 ARG A O 1
ATOM 651 N N . GLU A 1 87 ? 1.775 -10.885 -17.043 1.00 80.00 87 GLU A N 1
ATOM 652 C CA . GLU A 1 87 ? 3.101 -11.399 -16.712 1.00 80.00 87 GLU A CA 1
ATOM 653 C C . GLU A 1 87 ? 4.163 -10.683 -17.573 1.00 80.00 87 GLU A C 1
ATOM 655 O O . GLU A 1 87 ? 3.897 -10.449 -18.759 1.00 80.00 87 GLU A O 1
ATOM 660 N N . PRO A 1 88 ? 5.316 -10.279 -17.002 1.00 74.38 88 PRO A N 1
ATOM 661 C CA . PRO A 1 88 ? 6.405 -9.688 -17.772 1.00 74.38 88 PRO A CA 1
ATOM 662 C C . PRO A 1 88 ? 6.886 -10.653 -18.856 1.00 74.38 88 PRO A C 1
ATOM 664 O O . PRO A 1 88 ? 6.910 -11.870 -18.648 1.00 74.38 88 PRO A O 1
ATOM 667 N N . ASP A 1 89 ? 7.293 -10.119 -20.007 1.00 73.81 89 ASP A N 1
ATOM 668 C CA . ASP A 1 89 ? 7.896 -10.939 -21.053 1.00 73.81 89 ASP A CA 1
ATOM 669 C C . ASP A 1 89 ? 9.187 -11.563 -20.501 1.00 73.81 89 ASP A C 1
ATOM 671 O O . ASP A 1 89 ? 10.098 -10.867 -20.048 1.00 73.81 89 ASP A O 1
ATOM 675 N N . ARG A 1 90 ? 9.241 -12.900 -20.481 1.00 61.94 90 ARG A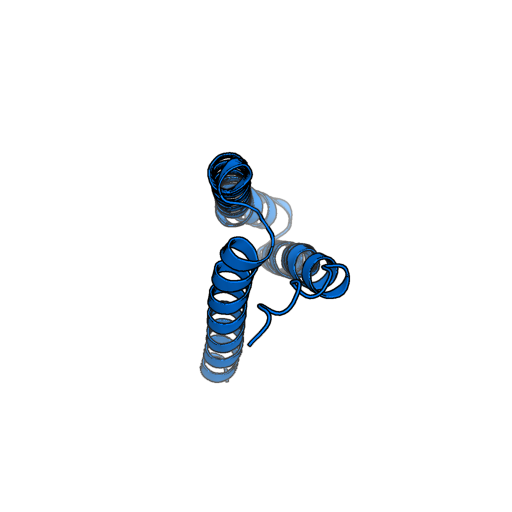 N 1
ATOM 676 C CA . ARG A 1 90 ? 10.384 -13.646 -19.945 1.00 61.94 90 ARG A CA 1
ATOM 677 C C . ARG A 1 90 ? 11.644 -13.232 -20.726 1.00 61.94 90 ARG A C 1
ATOM 679 O O . ARG A 1 90 ? 11.613 -13.331 -21.954 1.00 61.94 90 ARG A O 1
ATOM 686 N N . PRO A 1 91 ? 12.747 -12.826 -20.067 1.00 55.00 91 PRO A N 1
ATOM 687 C CA . PRO A 1 91 ? 14.010 -12.633 -20.768 1.00 55.00 91 PRO A CA 1
ATOM 688 C C . PRO A 1 91 ? 14.373 -13.955 -21.451 1.00 55.00 91 PRO A C 1
ATOM 690 O O . PRO A 1 91 ? 14.365 -14.999 -20.793 1.00 55.00 91 PRO A O 1
ATOM 693 N N . GLU A 1 92 ? 14.616 -13.935 -22.764 1.00 54.81 92 GLU A N 1
ATOM 694 C CA . GLU A 1 92 ? 15.136 -15.101 -23.482 1.00 54.81 92 GLU A CA 1
ATOM 695 C C . GLU A 1 92 ? 16.437 -15.540 -22.787 1.00 54.81 92 GLU A C 1
ATOM 697 O O . GLU A 1 92 ? 17.370 -14.747 -22.655 1.00 54.81 92 GLU A O 1
ATOM 702 N N . ALA A 1 93 ? 16.432 -16.763 -22.249 1.00 44.62 93 ALA A N 1
ATOM 703 C CA . ALA A 1 93 ? 17.560 -17.366 -21.541 1.00 44.62 93 ALA A CA 1
ATOM 704 C C . ALA A 1 93 ? 18.671 -17.800 -22.503 1.00 44.62 93 ALA A C 1
ATOM 706 O O . ALA A 1 93 ? 18.332 -18.291 -23.606 1.00 44.62 93 ALA A O 1
#

Sequence (93 aa):
GLVGWVLFASFWGATQDSVVDAYRIEIAPDAAQAALAATYTLGYRIGLILGGAGALYMAQYLDWTWAYVGMAALMLVPIVTTLLCREPDRPEA

pLDDT: mean 89.65, std 9.14, range [44.62, 96.94]

Mean predicted aligned error: 5.16 Å

Radius of gyration: 16.41 Å; Cα contacts (8 Å, |Δi|>4): 28; chains: 1; bounding box: 35×30×43 Å

InterPro domains:
  IPR004752 AmpG-like permease/Acetyl-coenzyme A transporter 1 [PTHR12778] (2-87)
  IPR020846 Major facilitator superfamily domain [PS50850] (1-93)
  IPR036259 MFS transporter superfamily [G3DSA:1.20.1250.20] (1-93)
  IPR036259 MFS transporter superfamily [SSF103473] (3-91)

Solvent-accessible surface area (backbone atoms only — not comparable to full-atom values): 5320 Å² total; per-residue (Å²): 107,72,68,58,54,51,51,51,52,51,52,52,50,54,50,50,52,55,51,52,59,50,49,60,62,61,66,44,59,79,89,46,44,64,59,53,52,51,52,49,54,50,51,51,53,53,48,52,45,44,70,44,60,46,28,53,53,35,30,74,79,60,36,59,70,50,20,53,51,50,56,56,55,58,55,48,55,62,52,54,49,59,75,69,53,76,83,58,79,75,77,86,127

Organism: NCBI:txid1184265

Secondary structure (DSSP, 8-state):
-HHHHHHHHHHHHHHHHHHHHHHHHHHS-HHHHHHHHHHHHHHHHHHHHIIIIIHHHHHHHHHHHHHHHHHHHHTHHHHHHHHHSPPPPPPP-

Foldseek 3Di:
DVVVVVCVVVVVVVVLVVVVVVQLVQADDPVCNVVSVVVVVVVVVVLCCCLPVVLVVCCVPPNNVVSVVSNVVVVVVSVVVVVPDDDGDDPDD